Protein AF-A0A2X3FE73-F1 (afdb_monomer)

Structure (mmCIF, N/CA/C/O backbone):
data_AF-A0A2X3FE73-F1
#
_entry.id   AF-A0A2X3FE73-F1
#
loop_
_atom_site.group_PDB
_atom_site.id
_atom_site.type_symbol
_atom_site.label_atom_id
_atom_site.label_alt_id
_atom_site.label_comp_id
_atom_site.label_asym_id
_atom_site.label_entity_id
_atom_site.label_seq_id
_atom_site.pdbx_PDB_ins_code
_atom_site.Cartn_x
_atom_site.Cartn_y
_atom_site.Cartn_z
_atom_site.occupancy
_atom_site.B_iso_or_equiv
_atom_site.auth_seq_id
_atom_site.auth_comp_id
_atom_site.auth_asym_id
_atom_site.auth_atom_id
_atom_site.pdbx_PDB_model_num
ATOM 1 N N . MET A 1 1 ? 2.906 2.654 16.083 1.00 73.44 1 MET A N 1
ATOM 2 C CA . MET A 1 1 ? 4.147 3.316 15.592 1.00 73.44 1 MET A CA 1
ATOM 3 C C . MET A 1 1 ? 5.202 3.364 16.700 1.00 73.44 1 MET A C 1
ATOM 5 O O . MET A 1 1 ? 4.830 3.336 17.864 1.00 73.44 1 MET A O 1
ATOM 9 N N . ARG A 1 2 ? 6.508 3.467 16.386 1.00 82.56 2 ARG A N 1
ATOM 10 C CA . ARG A 1 2 ? 7.584 3.506 17.411 1.00 82.56 2 ARG A CA 1
ATOM 11 C C . ARG A 1 2 ? 7.428 4.671 18.403 1.00 82.56 2 ARG A C 1
ATOM 13 O O . ARG A 1 2 ? 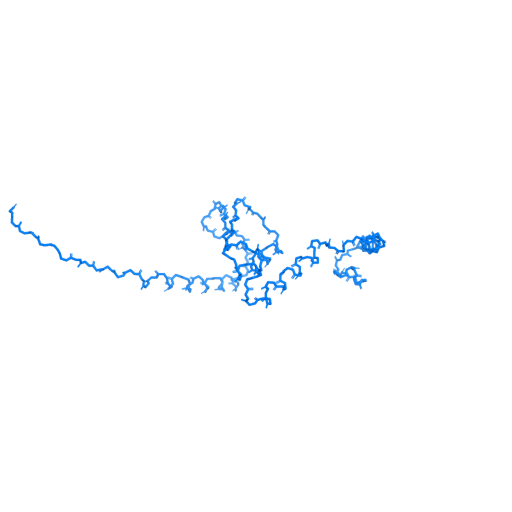7.596 4.480 19.599 1.00 82.56 2 ARG A O 1
ATOM 20 N N . TRP A 1 3 ? 7.035 5.853 17.923 1.00 84.44 3 TRP A N 1
ATOM 21 C CA . TRP A 1 3 ? 6.811 7.024 18.781 1.00 84.44 3 TRP A CA 1
ATOM 22 C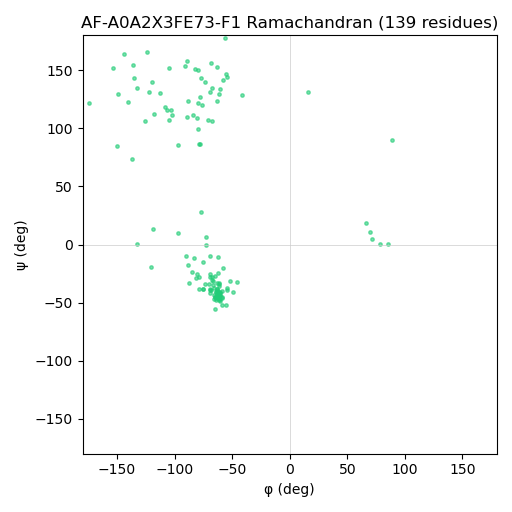 C . TRP A 1 3 ? 5.580 6.915 19.686 1.00 84.44 3 TRP A C 1
ATOM 24 O O . TRP A 1 3 ? 5.645 7.389 20.814 1.00 84.44 3 TRP A O 1
ATOM 34 N N . GLU A 1 4 ? 4.498 6.264 19.247 1.00 82.19 4 GLU A N 1
ATOM 35 C CA . GLU A 1 4 ? 3.356 5.937 20.126 1.00 82.19 4 GLU A CA 1
ATOM 36 C C . GLU A 1 4 ? 3.787 5.018 21.268 1.00 82.19 4 GLU A C 1
ATOM 38 O O . GLU A 1 4 ? 3.452 5.272 22.417 1.00 82.19 4 GLU A O 1
ATOM 43 N N . ALA A 1 5 ? 4.622 4.017 20.972 1.00 81.56 5 ALA A N 1
ATOM 44 C CA . ALA A 1 5 ? 5.189 3.107 21.968 1.00 81.56 5 ALA A CA 1
ATOM 45 C C . ALA A 1 5 ? 6.272 3.756 22.860 1.00 81.56 5 ALA A C 1
ATOM 47 O O . ALA A 1 5 ? 6.959 3.060 23.602 1.00 81.56 5 ALA A O 1
ATOM 48 N N . GLY A 1 6 ? 6.493 5.072 22.750 1.00 79.25 6 GLY A N 1
ATOM 49 C CA . GLY A 1 6 ? 7.517 5.796 23.509 1.00 79.25 6 GLY A CA 1
ATOM 50 C C . GLY A 1 6 ? 8.958 5.511 23.082 1.00 79.25 6 GLY A C 1
ATOM 51 O O . GLY A 1 6 ? 9.890 6.041 23.685 1.00 79.25 6 GLY A O 1
ATOM 52 N N . GLN A 1 7 ? 9.162 4.730 22.022 1.00 81.88 7 GLN A N 1
ATOM 53 C CA . GLN A 1 7 ? 10.485 4.345 21.548 1.00 81.88 7 GLN A CA 1
ATOM 54 C C . GLN A 1 7 ? 11.144 5.496 20.784 1.00 81.88 7 GLN A C 1
ATOM 56 O O . GLN A 1 7 ? 10.500 6.240 20.035 1.00 81.88 7 GLN A O 1
ATOM 61 N N . ARG A 1 8 ? 12.462 5.631 20.947 1.00 78.94 8 ARG A N 1
ATOM 62 C CA . ARG A 1 8 ? 13.277 6.523 20.117 1.00 78.94 8 ARG A CA 1
ATOM 63 C C . ARG A 1 8 ? 13.630 5.819 18.811 1.00 78.94 8 ARG A C 1
ATOM 65 O O . ARG A 1 8 ? 13.708 4.597 18.743 1.00 78.94 8 ARG A O 1
ATOM 72 N N . VAL A 1 9 ? 13.814 6.612 17.766 1.00 82.38 9 VAL A N 1
ATOM 73 C CA . VAL A 1 9 ? 14.307 6.128 16.478 1.00 82.38 9 VAL A CA 1
ATOM 74 C C . VAL A 1 9 ? 15.725 6.660 16.337 1.00 82.38 9 VAL A C 1
ATOM 76 O O . VAL A 1 9 ? 15.929 7.873 16.384 1.00 82.38 9 VAL A O 1
ATOM 79 N N . GLU A 1 10 ? 16.690 5.749 16.246 1.00 80.75 10 GLU A N 1
ATOM 80 C CA . GLU A 1 10 ? 18.107 6.081 16.098 1.00 80.75 10 GLU A CA 1
ATOM 81 C C . GLU A 1 10 ? 18.374 6.834 14.786 1.00 80.75 10 GLU A C 1
ATOM 83 O O . GLU A 1 10 ? 17.630 6.700 13.814 1.00 80.75 10 GLU A O 1
ATOM 88 N N . GLY A 1 11 ? 19.423 7.658 14.770 1.00 81.25 11 GLY A N 1
ATOM 89 C CA . GLY A 1 11 ? 19.825 8.431 13.588 1.00 81.25 11 GLY A CA 1
ATOM 90 C C . GLY A 1 11 ? 18.998 9.693 13.311 1.00 81.25 11 GLY A C 1
ATOM 91 O O . GLY A 1 11 ? 19.279 10.408 12.354 1.00 81.25 11 GLY A O 1
ATOM 92 N N . LEU A 1 12 ? 18.004 10.015 14.143 1.00 77.69 12 LEU A N 1
ATOM 93 C CA . LEU A 1 12 ? 17.268 11.278 14.068 1.00 77.69 12 LEU A CA 1
ATOM 94 C C . LEU A 1 12 ? 17.772 12.233 15.156 1.00 77.69 12 LEU A C 1
ATOM 96 O O . LEU A 1 12 ? 17.517 11.997 16.336 1.00 77.69 12 LEU A O 1
ATOM 100 N N . GLY A 1 13 ? 18.448 13.317 14.755 1.00 76.81 13 GLY A N 1
ATOM 101 C CA . GLY A 1 13 ? 19.004 14.330 15.668 1.00 76.81 13 GLY A CA 1
ATOM 102 C C . GLY A 1 13 ? 17.979 14.976 16.616 1.00 76.81 13 GLY A C 1
ATOM 103 O O . GLY A 1 13 ? 16.780 14.703 16.540 1.00 76.81 13 GLY A O 1
ATOM 104 N N . ASP A 1 14 ? 18.439 15.867 17.495 1.00 70.38 14 ASP A N 1
ATOM 105 C CA . ASP A 1 14 ? 17.738 16.320 18.715 1.00 70.38 14 ASP A CA 1
ATOM 106 C C . ASP A 1 14 ? 16.294 16.821 18.531 1.00 70.38 14 ASP A C 1
ATOM 108 O O . ASP A 1 14 ? 15.433 16.597 19.391 1.00 70.38 14 ASP A O 1
ATOM 112 N N . ALA A 1 15 ? 15.973 17.407 17.373 1.00 68.81 15 ALA A N 1
ATOM 113 C CA . ALA A 1 15 ? 14.615 17.826 17.006 1.00 68.81 15 ALA A CA 1
ATOM 114 C C . ALA A 1 15 ? 13.579 16.676 17.024 1.00 68.81 15 ALA A C 1
ATOM 116 O O . ALA A 1 15 ? 12.369 16.906 17.113 1.00 68.81 15 ALA A O 1
ATOM 117 N N . SER A 1 16 ? 14.029 15.420 16.957 1.00 69.06 16 SER A N 1
ATOM 118 C CA . SER A 1 16 ? 13.188 14.222 17.033 1.00 69.06 16 SER A CA 1
ATOM 119 C C . SER A 1 16 ? 12.525 14.037 18.400 1.00 69.06 16 SER A C 1
ATOM 121 O O . SER A 1 16 ? 11.385 13.572 18.471 1.00 69.06 16 SER A O 1
ATOM 123 N N . SER A 1 17 ? 13.1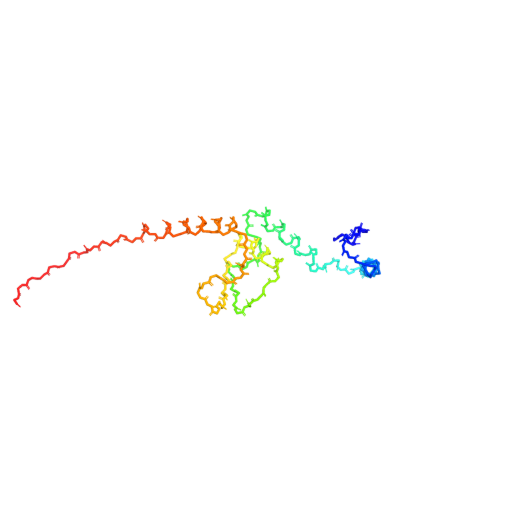82 14.477 19.478 1.00 75.12 17 SER A N 1
ATOM 124 C CA . SER A 1 17 ? 1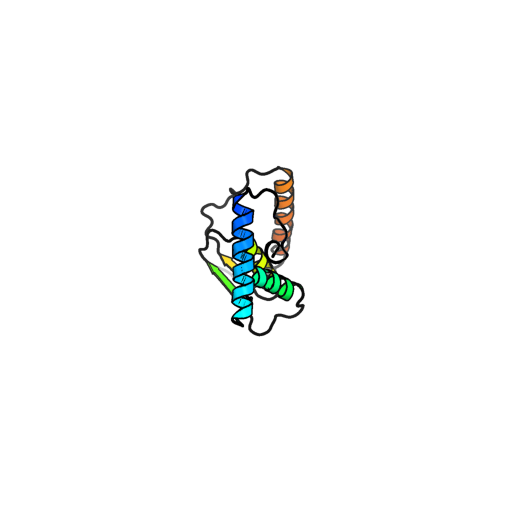2.656 14.367 20.841 1.00 75.12 17 SER A CA 1
ATOM 125 C C . SER A 1 17 ? 11.438 15.260 21.063 1.00 75.12 17 SER A C 1
ATOM 127 O O . SER A 1 17 ? 10.476 14.829 21.699 1.00 75.12 17 SER A O 1
ATOM 129 N N . GLY A 1 18 ? 11.454 16.475 20.504 1.00 81.81 18 GLY A N 1
ATOM 130 C CA . GLY A 1 18 ? 10.307 17.382 20.520 1.00 81.81 18 GLY A CA 1
ATOM 131 C C . GLY A 1 18 ? 9.139 16.809 19.722 1.00 81.81 18 GLY A C 1
ATOM 132 O O . GLY A 1 18 ? 8.064 16.603 20.278 1.00 81.81 18 GLY A O 1
ATOM 133 N N . ARG A 1 19 ? 9.365 16.472 18.444 1.00 84.81 19 ARG A N 1
ATOM 134 C CA . ARG A 1 19 ? 8.323 15.921 17.553 1.00 84.81 19 ARG A CA 1
ATOM 135 C C . ARG A 1 19 ? 7.640 14.678 18.120 1.00 84.81 19 ARG A C 1
ATOM 137 O O . ARG A 1 19 ? 6.424 14.559 18.020 1.00 84.81 19 ARG A O 1
ATOM 144 N N . ARG A 1 20 ? 8.398 13.785 18.765 1.00 87.12 20 ARG A N 1
ATOM 145 C CA . ARG A 1 20 ? 7.841 12.605 19.437 1.00 87.12 20 ARG A CA 1
ATOM 146 C C . ARG A 1 20 ? 6.862 12.986 20.548 1.00 87.12 20 ARG A C 1
ATOM 148 O O . ARG A 1 20 ? 5.772 12.429 20.587 1.00 87.12 20 ARG A O 1
ATOM 155 N N . ARG A 1 21 ? 7.234 13.921 21.432 1.00 86.69 21 ARG A N 1
ATOM 156 C CA . ARG A 1 21 ? 6.354 14.363 22.528 1.00 86.69 21 ARG A CA 1
ATOM 157 C C . ARG A 1 21 ? 5.064 14.981 21.994 1.00 86.69 21 ARG A C 1
ATOM 159 O O . ARG A 1 21 ? 3.995 14.630 22.473 1.00 86.69 21 ARG A O 1
ATOM 166 N N . TRP A 1 22 ? 5.166 15.827 20.968 1.00 90.06 22 TRP A N 1
ATOM 167 C CA . TRP A 1 22 ? 3.997 16.417 20.311 1.00 90.06 22 TRP A CA 1
ATOM 168 C C . TRP A 1 22 ? 3.082 15.360 19.693 1.00 90.06 22 TRP A C 1
ATOM 170 O O . TRP A 1 22 ? 1.872 15.425 19.877 1.00 90.06 22 TRP A O 1
ATOM 180 N N . TRP A 1 23 ? 3.647 14.356 19.017 1.00 90.50 23 TRP A N 1
ATOM 181 C CA . TRP A 1 23 ? 2.862 13.250 18.464 1.00 90.50 23 TRP A CA 1
ATOM 182 C C . TRP A 1 23 ? 2.121 12.469 19.553 1.00 90.50 23 TRP A C 1
ATOM 184 O O . TRP A 1 23 ? 0.930 12.218 19.420 1.00 90.50 23 TRP A O 1
ATOM 194 N N . GLN A 1 24 ? 2.804 12.117 20.645 1.00 90.31 24 GLN A N 1
ATOM 195 C CA . GLN A 1 24 ? 2.183 11.394 21.759 1.00 90.31 24 GLN A CA 1
ATOM 196 C C . GLN A 1 24 ? 1.059 12.209 22.407 1.00 90.31 24 GLN A C 1
ATOM 198 O O . GLN A 1 24 ? -0.021 11.673 22.622 1.00 90.31 24 GLN A O 1
ATOM 203 N N . ALA A 1 25 ? 1.287 13.503 22.652 1.00 92.31 25 ALA A N 1
ATOM 204 C CA . ALA A 1 25 ? 0.268 14.397 23.194 1.00 92.31 25 ALA A CA 1
ATOM 205 C C . ALA A 1 25 ? -0.950 14.507 22.265 1.00 92.31 25 ALA A C 1
ATOM 207 O O . ALA A 1 25 ? -2.080 14.441 22.735 1.00 92.31 25 ALA A O 1
ATOM 208 N N . LEU A 1 26 ? -0.729 14.608 20.950 1.00 92.62 26 LEU A N 1
ATOM 209 C CA . LEU A 1 26 ? -1.807 14.645 19.964 1.00 92.62 26 LEU A CA 1
ATOM 210 C C . LEU A 1 26 ? -2.630 13.352 19.978 1.00 92.62 26 LEU A C 1
ATOM 212 O O . LEU A 1 26 ? -3.854 13.417 20.000 1.00 92.62 26 LEU A O 1
ATOM 216 N N . VAL A 1 27 ? -1.974 12.188 19.994 1.00 91.88 27 VAL A N 1
ATOM 217 C CA . VAL A 1 27 ? -2.665 10.890 20.042 1.00 91.88 27 VAL A CA 1
ATOM 218 C C . VAL A 1 27 ? -3.499 10.771 21.320 1.00 91.88 27 VAL A C 1
ATOM 220 O O . VAL A 1 27 ? -4.683 10.445 21.230 1.00 91.88 27 VAL A O 1
ATOM 223 N N . SER A 1 28 ? -2.933 11.101 22.487 1.00 92.06 28 SER A N 1
ATOM 224 C CA . SER A 1 28 ? -3.675 11.104 23.756 1.00 92.06 28 SER A CA 1
ATOM 225 C C . SER A 1 28 ? -4.872 12.053 23.714 1.00 92.06 28 SER A C 1
ATOM 227 O O . SER A 1 28 ? -5.981 11.650 24.045 1.00 92.06 28 SER A O 1
ATOM 229 N N . TYR A 1 29 ? -4.680 13.272 23.210 1.00 94.94 29 TYR A N 1
ATOM 230 C CA . TYR A 1 29 ? -5.749 14.260 23.102 1.00 94.94 29 TYR A CA 1
ATOM 231 C C . TYR A 1 29 ? -6.883 13.798 22.174 1.00 94.94 29 TYR A C 1
ATOM 233 O O . TYR A 1 29 ? -8.058 13.903 22.516 1.00 94.94 29 TYR A O 1
ATOM 241 N N . THR A 1 30 ? -6.561 13.209 21.017 1.00 94.25 30 THR A N 1
ATOM 242 C CA . THR A 1 30 ? -7.593 12.645 20.127 1.00 94.25 30 THR A CA 1
ATOM 243 C C . THR A 1 30 ? -8.360 11.492 20.776 1.00 94.25 30 THR A C 1
ATOM 245 O O . THR A 1 30 ? -9.558 11.346 20.537 1.00 94.25 30 THR A O 1
ATOM 248 N N . ALA A 1 31 ? -7.699 10.703 21.631 1.00 93.12 31 ALA A N 1
ATOM 249 C CA . ALA A 1 31 ? -8.344 9.634 22.384 1.00 93.12 31 ALA A CA 1
ATOM 250 C C . ALA A 1 31 ? -9.294 10.180 23.462 1.00 93.12 31 ALA A C 1
ATOM 252 O O . ALA A 1 31 ? -10.401 9.668 23.601 1.00 93.12 31 ALA A O 1
ATOM 253 N N . GLU A 1 32 ? -8.897 11.237 24.177 1.00 96.12 32 GLU A N 1
ATOM 254 C CA . GLU A 1 32 ? -9.741 11.932 25.164 1.00 96.12 32 GLU A CA 1
ATOM 255 C C . GLU A 1 32 ? -11.000 12.528 24.527 1.00 96.12 32 GLU A C 1
ATOM 257 O O . GLU A 1 32 ? -12.080 12.473 25.109 1.00 96.12 32 GLU A O 1
ATOM 262 N N . LEU A 1 33 ? -10.889 13.024 23.293 1.00 96.50 33 LEU A N 1
ATOM 263 C CA . LEU A 1 33 ? -12.027 13.504 22.505 1.00 96.50 33 LEU A CA 1
ATOM 264 C C . LEU A 1 33 ? -12.937 12.379 21.975 1.00 96.50 33 LEU A C 1
ATOM 266 O O . LEU A 1 33 ? -13.897 12.663 21.258 1.00 96.50 33 LEU A O 1
ATOM 270 N N . GLY A 1 34 ? -12.632 11.109 22.260 1.00 94.31 34 GLY A N 1
ATOM 271 C CA . GLY A 1 34 ? -13.379 9.959 21.746 1.00 94.31 34 GLY A CA 1
ATOM 272 C C . GLY A 1 34 ? -13.268 9.785 20.229 1.00 94.31 34 GLY A C 1
ATOM 273 O O . GLY A 1 34 ? -14.105 9.116 19.620 1.00 94.31 34 GLY A O 1
ATOM 274 N N . GLN A 1 35 ? -12.262 10.394 19.593 1.00 93.62 35 GLN A N 1
ATOM 275 C CA . GLN A 1 35 ? -12.079 10.294 18.151 1.00 93.62 35 GLN A CA 1
ATOM 276 C C . GLN A 1 35 ? -11.413 8.966 17.772 1.00 93.62 35 GLN A C 1
ATOM 278 O O . GLN A 1 35 ? -10.605 8.418 18.531 1.00 93.62 35 GLN A O 1
ATOM 283 N N . PRO A 1 36 ? -11.697 8.437 16.569 1.00 90.12 36 PRO A N 1
ATOM 284 C CA . PRO A 1 36 ? -11.018 7.247 16.093 1.00 90.12 36 PRO A CA 1
ATOM 285 C C . PRO A 1 36 ? -9.510 7.484 15.972 1.00 90.12 36 PRO A C 1
ATOM 287 O O . PRO A 1 36 ? -9.068 8.401 15.285 1.00 90.12 36 PRO A O 1
ATOM 290 N N . GLN A 1 37 ? -8.706 6.593 16.549 1.00 88.19 37 GLN A N 1
ATOM 291 C CA . GLN A 1 37 ? -7.239 6.662 16.493 1.00 88.19 37 GLN A CA 1
ATOM 292 C C . GLN A 1 37 ? -6.676 6.197 15.133 1.00 88.19 37 GLN A C 1
ATOM 294 O O . GLN A 1 37 ? -5.571 5.663 15.040 1.00 88.19 37 GLN A O 1
ATOM 299 N N . TRP A 1 38 ? -7.444 6.349 14.052 1.00 90.00 38 TRP A N 1
ATOM 300 C CA . TRP A 1 38 ? -7.037 5.944 12.713 1.00 90.00 38 TRP A CA 1
ATOM 301 C C . TRP A 1 38 ? -6.118 6.994 12.105 1.00 90.00 38 TRP A C 1
ATOM 303 O O . TRP A 1 38 ? -6.498 8.143 11.902 1.00 90.00 38 TRP A O 1
ATOM 313 N N . HIS A 1 39 ? -4.914 6.578 11.735 1.00 90.06 39 HIS A N 1
ATOM 314 C CA . HIS A 1 39 ? -4.003 7.409 10.963 1.00 90.06 39 HIS A CA 1
ATOM 315 C C . HIS A 1 39 ? -3.364 6.574 9.860 1.00 90.06 39 HIS A C 1
ATOM 317 O O . HIS A 1 39 ? -3.222 5.359 9.966 1.00 90.06 39 HIS A O 1
ATOM 323 N N . ARG A 1 40 ? -2.942 7.226 8.772 1.00 89.19 40 ARG A N 1
ATOM 324 C CA . ARG A 1 40 ? -2.482 6.525 7.558 1.00 89.19 40 ARG A CA 1
ATOM 325 C C . ARG A 1 40 ? -1.460 5.424 7.844 1.00 89.19 40 ARG A C 1
ATOM 327 O O . ARG A 1 40 ? -1.551 4.343 7.280 1.00 89.19 40 ARG A O 1
ATOM 334 N N . ALA A 1 41 ? -0.524 5.669 8.756 1.00 87.38 41 ALA A N 1
ATOM 335 C CA . ALA A 1 41 ? 0.490 4.682 9.098 1.00 87.38 41 ALA A CA 1
ATOM 336 C C . ALA A 1 41 ? -0.044 3.407 9.770 1.00 87.38 41 ALA A C 1
ATOM 338 O O . ALA A 1 41 ? 0.407 2.322 9.409 1.00 87.38 41 ALA A O 1
ATOM 339 N N . ASN A 1 42 ? -0.975 3.502 10.730 1.00 89.75 42 ASN A N 1
ATOM 340 C CA . ASN A 1 42 ? -1.534 2.298 11.353 1.00 89.75 42 ASN A CA 1
ATOM 341 C C . ASN A 1 42 ? -2.505 1.581 10.404 1.00 89.75 42 ASN A C 1
ATOM 343 O O . ASN A 1 42 ? -2.515 0.351 10.346 1.00 89.75 42 ASN A O 1
ATOM 347 N N . LEU A 1 43 ? -3.233 2.350 9.591 1.00 92.56 43 LEU A N 1
ATOM 348 C CA . LEU A 1 43 ? -4.162 1.832 8.601 1.00 92.56 43 LEU A CA 1
ATOM 349 C C . LEU A 1 43 ? -3.448 1.044 7.509 1.00 92.56 43 LEU A C 1
ATOM 351 O O . LEU A 1 43 ? -3.894 -0.054 7.209 1.00 92.56 43 LEU A O 1
ATOM 355 N N . TYR A 1 44 ? -2.335 1.539 6.952 1.00 91.88 44 TYR A N 1
ATOM 356 C CA . TYR A 1 44 ? -1.600 0.799 5.919 1.00 91.88 44 TYR A CA 1
ATOM 357 C C . TYR A 1 44 ? -1.091 -0.545 6.432 1.00 91.88 44 TYR A C 1
ATOM 359 O O . TYR A 1 44 ? -1.270 -1.558 5.761 1.00 91.88 44 TYR A O 1
ATOM 367 N N . GLN A 1 45 ? -0.516 -0.576 7.637 1.00 90.00 45 GLN A N 1
ATOM 368 C CA . GLN A 1 45 ? -0.024 -1.824 8.217 1.00 90.00 45 GLN A CA 1
ATOM 369 C C . GLN A 1 45 ? -1.163 -2.821 8.453 1.00 90.00 45 GLN A C 1
ATOM 371 O O . GLN A 1 45 ? -1.020 -4.010 8.160 1.00 90.00 45 GLN A O 1
ATOM 376 N N . ARG A 1 46 ? -2.304 -2.339 8.962 1.00 92.75 46 ARG A N 1
ATOM 377 C CA . ARG A 1 46 ? -3.491 -3.171 9.170 1.00 92.75 46 ARG A CA 1
ATOM 378 C C . ARG A 1 46 ? -4.062 -3.667 7.842 1.00 92.75 46 ARG A C 1
ATOM 380 O O . ARG A 1 46 ? -4.314 -4.855 7.718 1.00 92.75 46 ARG A O 1
ATOM 387 N N . PHE A 1 47 ? -4.204 -2.784 6.856 1.00 94.25 47 PHE A N 1
ATOM 388 C CA . PHE A 1 47 ? -4.688 -3.091 5.510 1.00 94.25 47 PHE A CA 1
ATOM 389 C C . PHE A 1 47 ? -3.854 -4.190 4.847 1.00 94.25 47 PHE A C 1
ATOM 391 O O . PHE A 1 47 ? -4.403 -5.210 4.440 1.00 94.25 47 PHE A O 1
ATOM 398 N N . ILE A 1 48 ? -2.528 -4.015 4.820 1.00 94.31 48 ILE A N 1
ATOM 399 C CA . ILE A 1 48 ? -1.590 -5.002 4.273 1.00 94.31 48 ILE A CA 1
ATOM 400 C C . ILE A 1 48 ? -1.738 -6.331 5.016 1.00 94.31 48 ILE A C 1
ATOM 402 O O . ILE A 1 48 ? -1.977 -7.355 4.383 1.00 94.31 48 ILE A O 1
ATOM 406 N N . SER A 1 49 ? -1.684 -6.325 6.354 1.00 94.62 49 SER A N 1
ATOM 407 C CA . SER A 1 49 ? -1.750 -7.571 7.124 1.00 94.62 49 SER A CA 1
ATOM 408 C C . SER A 1 49 ? -3.078 -8.309 6.954 1.00 94.62 49 SER A C 1
ATOM 410 O O . SER A 1 49 ? -3.087 -9.537 6.898 1.00 94.62 49 SER A O 1
ATOM 412 N N . THR A 1 50 ? -4.197 -7.585 6.881 1.00 94.81 50 THR A N 1
ATOM 413 C CA . THR A 1 50 ? -5.519 -8.179 6.667 1.00 94.81 50 THR A CA 1
ATOM 414 C C . THR A 1 50 ? -5.607 -8.837 5.292 1.00 94.81 50 THR A C 1
ATOM 416 O O . THR A 1 50 ? -6.053 -9.976 5.208 1.00 94.81 50 THR A O 1
ATOM 419 N N . LEU A 1 51 ? -5.139 -8.171 4.233 1.00 95.50 51 LEU A N 1
ATOM 420 C CA . LEU A 1 51 ? -5.160 -8.732 2.880 1.00 95.50 51 LEU A CA 1
ATOM 421 C C . LEU A 1 51 ? -4.188 -9.901 2.707 1.00 95.50 51 LEU A C 1
ATOM 423 O O . LEU A 1 51 ? -4.527 -10.886 2.059 1.00 95.50 51 LEU A O 1
ATOM 427 N N . GLU A 1 52 ? -3.001 -9.838 3.307 1.00 94.94 52 GLU A N 1
ATOM 428 C CA . GLU A 1 52 ? -2.030 -10.933 3.225 1.00 94.94 52 GLU A CA 1
ATOM 429 C C . GLU A 1 52 ? -2.552 -12.218 3.882 1.00 94.94 52 GLU A C 1
ATOM 431 O O . GLU A 1 52 ? -2.356 -13.307 3.335 1.00 94.94 52 GLU A O 1
ATOM 436 N N . LYS A 1 53 ? -3.240 -12.084 5.025 1.00 95.25 53 LYS A N 1
ATOM 437 C CA . LYS A 1 53 ? -3.798 -13.203 5.801 1.00 95.25 53 LYS A CA 1
ATOM 438 C C . LYS A 1 53 ? -5.120 -13.738 5.262 1.00 95.25 53 LYS A C 1
ATOM 440 O O . LYS A 1 53 ? -5.442 -14.883 5.540 1.00 95.25 53 LYS A O 1
ATOM 445 N N . ALA A 1 54 ? -5.896 -12.922 4.555 1.00 94.38 54 ALA A N 1
ATOM 446 C CA . ALA A 1 54 ? -7.147 -13.373 3.963 1.00 94.38 54 ALA A CA 1
ATOM 447 C C . ALA A 1 54 ? -6.859 -14.352 2.816 1.00 94.38 54 ALA A C 1
ATOM 449 O O . ALA A 1 54 ? -6.020 -14.066 1.956 1.00 94.38 54 ALA A O 1
ATOM 450 N N . ASP A 1 55 ? -7.540 -15.494 2.808 1.00 93.12 55 ASP A N 1
ATOM 451 C CA . ASP A 1 55 ? -7.471 -16.468 1.710 1.00 9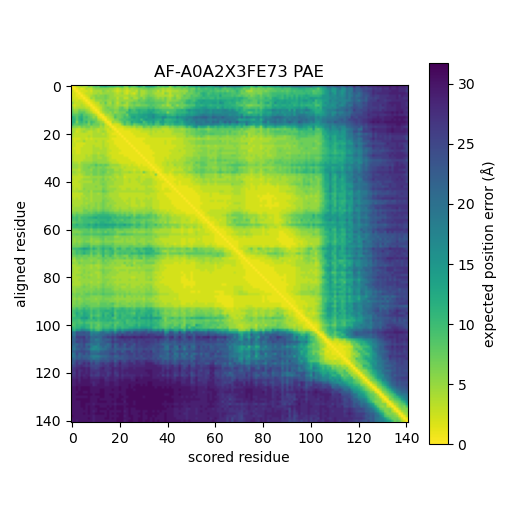3.12 55 ASP A CA 1
ATOM 452 C C . ASP A 1 55 ? -8.491 -16.157 0.614 1.00 93.12 55 ASP A C 1
ATOM 454 O O . ASP A 1 55 ? -8.200 -16.326 -0.568 1.00 93.12 55 ASP A O 1
ATOM 458 N N . GLU A 1 56 ? -9.643 -15.618 1.005 1.00 93.12 56 GLU A N 1
ATOM 459 C CA . GLU A 1 56 ? -10.691 -15.143 0.107 1.00 93.12 56 GLU A CA 1
ATOM 460 C C . GLU A 1 56 ? -10.706 -13.609 0.031 1.00 93.12 56 GLU A C 1
ATOM 462 O O . GLU A 1 56 ? -10.324 -12.942 1.003 1.00 93.12 56 GLU A O 1
ATOM 467 N N . PRO A 1 57 ? -11.162 -13.028 -1.095 1.00 91.62 57 PRO A N 1
ATOM 468 C CA . PRO A 1 57 ? -11.249 -11.584 -1.256 1.00 91.62 57 PRO A CA 1
ATOM 469 C C . PRO A 1 57 ? -12.241 -10.985 -0.247 1.00 91.62 57 PRO A C 1
ATOM 471 O O . PRO A 1 57 ? -13.417 -11.358 -0.245 1.00 91.62 57 PRO A O 1
ATOM 474 N N . PRO A 1 58 ? -11.809 -10.024 0.594 1.00 91.44 58 PRO A N 1
ATOM 475 C CA . PRO A 1 58 ? -12.719 -9.312 1.480 1.00 91.44 58 PRO A CA 1
ATOM 476 C C . PRO A 1 58 ? -13.895 -8.678 0.728 1.00 91.44 58 PRO A C 1
ATOM 478 O O . PRO A 1 58 ? -13.742 -8.153 -0.379 1.00 91.44 58 PRO A O 1
ATOM 481 N N . ALA A 1 59 ? -15.068 -8.681 1.362 1.00 91.56 59 ALA A N 1
ATOM 482 C CA . ALA A 1 59 ? -16.273 -8.098 0.786 1.00 91.56 59 ALA A CA 1
ATOM 483 C C . ALA A 1 59 ? -16.083 -6.607 0.448 1.00 91.56 59 ALA A C 1
ATOM 485 O O . ALA A 1 59 ? -15.464 -5.851 1.198 1.00 91.56 59 ALA A O 1
ATOM 486 N N . GLY A 1 60 ? -16.652 -6.182 -0.682 1.00 92.06 60 GLY A N 1
ATOM 487 C CA . GLY A 1 60 ? -16.620 -4.787 -1.131 1.00 92.06 60 GLY A CA 1
ATOM 488 C C . GLY A 1 60 ? -15.374 -4.385 -1.926 1.00 92.06 60 GLY A C 1
ATOM 489 O O . GLY A 1 60 ? -15.286 -3.233 -2.349 1.00 92.06 60 GLY A O 1
ATOM 490 N N . LEU A 1 61 ? -14.429 -5.300 -2.170 1.00 94.62 61 LEU A N 1
ATOM 491 C CA . LEU A 1 61 ? -13.331 -5.034 -3.097 1.00 94.62 61 LEU A CA 1
ATOM 492 C C . LEU A 1 61 ? -13.814 -5.057 -4.558 1.00 94.62 61 LEU A C 1
ATOM 494 O O . LEU A 1 61 ? -14.624 -5.911 -4.929 1.00 94.62 61 LEU A O 1
ATOM 498 N N . PRO A 1 62 ? -13.318 -4.143 -5.411 1.00 95.44 62 PRO A N 1
ATOM 499 C CA . PRO A 1 62 ? -13.594 -4.196 -6.840 1.00 95.44 62 PRO A CA 1
ATOM 500 C C . PRO A 1 62 ? -12.898 -5.405 -7.474 1.00 95.44 62 PRO A C 1
ATOM 502 O O . PRO A 1 62 ? -11.866 -5.858 -6.989 1.00 95.44 62 PRO A O 1
ATOM 505 N N . SER A 1 63 ? -13.402 -5.879 -8.615 1.00 93.94 63 SER A N 1
ATOM 506 C CA . SER A 1 63 ? -12.751 -6.963 -9.365 1.00 93.94 63 SER A CA 1
ATOM 507 C C . SER A 1 63 ? -11.427 -6.540 -10.011 1.00 93.94 63 SER A C 1
ATOM 509 O O . SER A 1 63 ? -10.560 -7.379 -10.243 1.00 93.94 63 SER A O 1
ATOM 511 N N . ARG A 1 64 ? -11.251 -5.242 -10.302 1.00 96.69 64 ARG A N 1
ATOM 512 C CA . ARG A 1 64 ? -10.037 -4.692 -10.922 1.00 96.69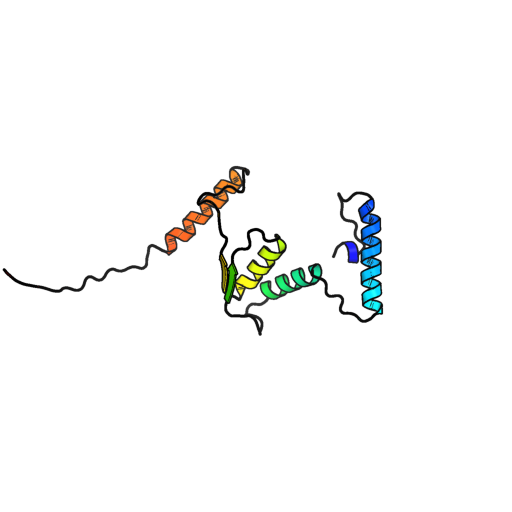 64 ARG A CA 1
ATOM 513 C C . ARG A 1 64 ? -9.788 -3.230 -10.576 1.00 96.69 64 ARG A C 1
ATOM 515 O O . ARG A 1 64 ? -10.730 -2.465 -10.376 1.00 96.69 64 ARG A O 1
ATOM 522 N N . VAL A 1 65 ? -8.517 -2.837 -10.590 1.00 96.56 65 VAL A N 1
ATOM 523 C CA . VAL A 1 65 ? -8.051 -1.460 -10.382 1.00 96.56 65 VAL A CA 1
ATOM 524 C C . VAL A 1 65 ? -7.030 -1.090 -11.454 1.00 96.56 65 VAL A C 1
ATOM 526 O O . VAL A 1 65 ? -6.096 -1.844 -11.718 1.00 96.56 65 VAL A O 1
ATOM 529 N N . PHE A 1 66 ? -7.182 0.101 -12.035 1.00 96.44 66 PHE A N 1
ATOM 530 C CA . PHE A 1 66 ? -6.223 0.689 -12.969 1.00 96.44 66 PHE A CA 1
ATOM 531 C C . PHE A 1 66 ? -5.569 1.918 -12.344 1.00 96.44 66 PHE A C 1
ATOM 533 O O . PHE A 1 66 ? -6.254 2.808 -11.842 1.00 96.44 66 PHE A O 1
ATOM 540 N N . ILE A 1 67 ? -4.241 1.978 -12.399 1.00 94.19 67 ILE A N 1
ATOM 541 C CA . ILE A 1 67 ? -3.447 3.125 -11.961 1.00 94.19 6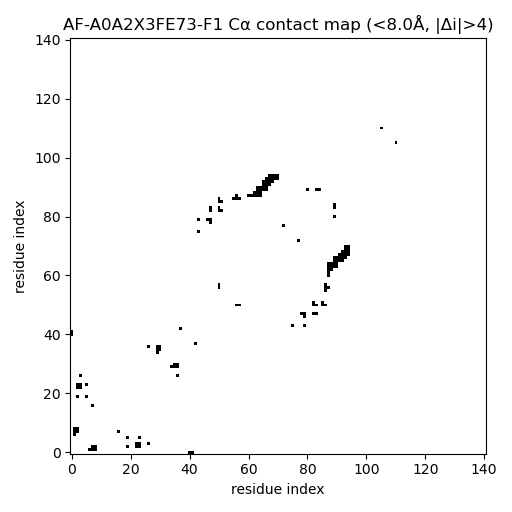7 ILE A CA 1
ATOM 542 C C . ILE A 1 67 ? -2.699 3.651 -13.176 1.00 94.19 67 ILE A C 1
ATOM 544 O O . ILE A 1 67 ? -1.809 2.977 -13.687 1.00 94.19 67 ILE A O 1
ATOM 548 N N . CYS A 1 68 ? -3.052 4.851 -13.627 1.00 94.19 68 CYS A N 1
ATOM 549 C CA . CYS A 1 68 ? -2.532 5.442 -14.857 1.00 94.19 68 CYS A CA 1
ATOM 550 C C . CYS A 1 68 ? -1.794 6.748 -14.566 1.00 94.19 68 CYS A C 1
ATOM 552 O O . CYS A 1 68 ? -2.259 7.555 -13.765 1.00 94.19 68 CYS A O 1
ATOM 554 N N . GLY A 1 69 ? -0.671 6.983 -15.248 1.00 88.81 69 GLY A N 1
ATOM 555 C CA . GLY A 1 69 ? -0.027 8.304 -15.291 1.00 88.81 69 GLY A CA 1
ATOM 556 C C . GLY A 1 69 ? 0.613 8.773 -13.979 1.00 88.81 69 GLY A C 1
ATOM 557 O O . GLY A 1 69 ? 1.018 9.928 -13.881 1.00 88.81 69 GLY A O 1
ATOM 558 N N . ILE A 1 70 ? 0.737 7.899 -12.976 1.00 89.06 70 ILE A N 1
ATOM 559 C CA . ILE A 1 70 ? 1.446 8.210 -11.732 1.00 89.06 70 ILE A CA 1
ATOM 560 C C . ILE A 1 70 ? 2.920 7.839 -11.902 1.00 89.06 70 ILE A C 1
ATOM 562 O O . ILE A 1 70 ? 3.269 6.661 -11.969 1.00 89.06 70 ILE A O 1
ATOM 566 N N . SER A 1 71 ? 3.787 8.852 -11.965 1.00 84.81 71 SER A N 1
ATOM 567 C CA . SER A 1 71 ? 5.225 8.679 -12.208 1.00 84.81 71 SER A CA 1
ATOM 568 C C . SER A 1 71 ? 6.041 8.331 -10.954 1.00 84.81 71 SER A C 1
ATOM 570 O O . SER A 1 71 ? 7.200 7.935 -11.062 1.00 84.81 71 SER A O 1
ATOM 572 N N . ALA A 1 72 ? 5.454 8.450 -9.762 1.00 87.50 72 ALA A N 1
ATOM 573 C CA . ALA A 1 72 ? 6.102 8.083 -8.509 1.00 87.50 72 ALA A CA 1
ATOM 574 C C . ALA A 1 72 ? 5.076 7.594 -7.484 1.00 87.50 72 ALA A C 1
ATOM 576 O O . ALA A 1 72 ? 4.080 8.263 -7.209 1.00 87.50 72 ALA A O 1
ATOM 577 N N . LEU A 1 73 ? 5.347 6.436 -6.885 1.00 89.38 73 LEU A N 1
ATOM 578 C CA . LEU A 1 73 ? 4.564 5.884 -5.784 1.00 89.38 73 LEU A CA 1
ATOM 579 C C . LEU A 1 73 ? 5.478 5.672 -4.573 1.00 89.38 73 LEU A C 1
ATOM 581 O O . LEU A 1 73 ? 6.540 5.062 -4.722 1.00 89.38 73 LEU A O 1
ATOM 585 N N . PRO A 1 74 ? 5.086 6.131 -3.370 1.00 90.56 74 PRO A N 1
ATOM 586 C CA . PRO A 1 74 ? 5.806 5.797 -2.150 1.00 90.56 74 PRO A CA 1
ATOM 587 C C . PRO A 1 74 ? 5.930 4.273 -1.975 1.00 90.56 74 PRO A C 1
ATOM 589 O O . PRO A 1 74 ? 4.982 3.551 -2.297 1.00 90.56 74 PRO A O 1
ATOM 592 N N . PRO A 1 75 ? 7.029 3.756 -1.393 1.00 90.00 75 PRO A N 1
ATOM 593 C CA . PRO A 1 75 ? 7.225 2.313 -1.227 1.00 90.00 75 PRO A CA 1
ATOM 594 C C . PRO A 1 75 ? 6.072 1.600 -0.505 1.00 90.00 75 PRO A C 1
ATOM 596 O O . PRO A 1 75 ? 5.683 0.502 -0.893 1.00 90.00 75 PRO A O 1
ATOM 599 N N . VAL A 1 76 ? 5.471 2.246 0.499 1.00 91.88 76 VAL A N 1
ATOM 600 C CA . VAL A 1 76 ? 4.324 1.689 1.239 1.00 91.88 76 VAL A CA 1
ATOM 601 C C . VAL A 1 76 ? 3.079 1.519 0.360 1.00 91.88 76 VAL A C 1
ATOM 603 O O . VAL A 1 76 ? 2.287 0.611 0.590 1.00 91.88 76 VAL A O 1
ATOM 606 N N . TYR A 1 77 ? 2.921 2.325 -0.695 1.00 92.44 77 TYR A N 1
ATOM 607 C CA . TYR A 1 77 ? 1.788 2.193 -1.617 1.00 92.44 77 TYR A CA 1
ATOM 608 C C . TYR A 1 77 ? 2.000 0.990 -2.529 1.00 92.44 77 TYR A C 1
ATOM 610 O O . TYR A 1 77 ? 1.062 0.242 -2.770 1.00 92.44 77 TYR A O 1
ATOM 618 N N . LEU A 1 78 ? 3.235 0.742 -2.970 1.00 91.81 78 LEU A N 1
ATOM 619 C CA . LEU A 1 78 ? 3.561 -0.462 -3.735 1.00 91.81 78 LEU A CA 1
ATOM 620 C C . LEU A 1 78 ? 3.327 -1.736 -2.914 1.00 91.81 78 LEU A C 1
ATOM 622 O O . LEU A 1 78 ? 2.783 -2.698 -3.444 1.00 91.81 78 LEU A O 1
ATOM 626 N N . GLN A 1 79 ? 3.669 -1.727 -1.622 1.00 93.62 79 GLN A N 1
ATOM 627 C CA . GLN A 1 79 ? 3.373 -2.841 -0.710 1.00 93.62 79 GLN A CA 1
ATOM 628 C C . GLN A 1 79 ? 1.863 -3.054 -0.541 1.00 93.62 79 GLN A C 1
ATOM 630 O O . GLN A 1 79 ? 1.379 -4.179 -0.637 1.00 93.62 79 GLN A O 1
ATOM 635 N N . ALA A 1 80 ? 1.101 -1.975 -0.352 1.00 94.38 80 ALA A N 1
ATOM 636 C CA . ALA A 1 80 ? -0.355 -2.041 -0.264 1.00 94.38 80 ALA A CA 1
ATOM 637 C C . ALA A 1 80 ? -0.991 -2.581 -1.558 1.00 94.38 80 ALA A C 1
ATOM 639 O O . ALA A 1 80 ? -1.865 -3.441 -1.498 1.00 94.38 80 ALA A O 1
ATOM 640 N N . LEU A 1 81 ? -0.522 -2.131 -2.725 1.00 95.25 81 LEU A N 1
ATOM 641 C CA . LEU A 1 81 ? -0.984 -2.621 -4.026 1.00 95.25 81 LEU A CA 1
ATOM 642 C C . LEU A 1 81 ? -0.599 -4.081 -4.265 1.00 95.25 81 LEU A C 1
ATOM 644 O O . LEU A 1 81 ? -1.376 -4.823 -4.854 1.00 95.25 81 LEU A O 1
ATOM 648 N N . GLN A 1 82 ? 0.568 -4.508 -3.786 1.00 94.31 82 GLN A N 1
ATOM 649 C CA . GLN A 1 82 ? 0.984 -5.904 -3.841 1.00 94.31 82 GLN A CA 1
ATOM 650 C C . GLN A 1 82 ? 0.064 -6.795 -2.998 1.00 94.31 82 GLN A C 1
ATOM 652 O O . GLN A 1 82 ? -0.369 -7.838 -3.482 1.00 94.31 82 GLN A O 1
ATOM 657 N N . ALA A 1 83 ? -0.259 -6.381 -1.769 1.00 95.69 83 ALA A N 1
ATOM 658 C CA . ALA A 1 83 ? -1.190 -7.107 -0.907 1.00 95.69 83 ALA A CA 1
ATOM 659 C C . ALA A 1 83 ? -2.604 -7.148 -1.512 1.00 95.69 83 ALA A C 1
ATOM 661 O O . ALA A 1 83 ? -3.251 -8.194 -1.516 1.00 95.69 83 ALA A O 1
ATOM 662 N N . LEU A 1 84 ? -3.057 -6.033 -2.093 1.00 96.12 84 LEU A N 1
ATOM 663 C CA . LEU A 1 84 ? -4.329 -5.953 -2.814 1.00 96.12 84 LEU A CA 1
ATOM 664 C C . LEU A 1 84 ? -4.353 -6.863 -4.050 1.00 96.12 84 LEU A C 1
ATOM 666 O O . LEU A 1 84 ? -5.359 -7.517 -4.307 1.00 96.12 84 LEU A O 1
ATOM 670 N N . GLY A 1 85 ? -3.229 -6.966 -4.760 1.00 95.62 85 GLY A N 1
ATOM 671 C CA . GLY A 1 85 ? -3.054 -7.817 -5.937 1.00 95.62 85 GLY A CA 1
ATOM 672 C C . GLY A 1 85 ? -3.217 -9.321 -5.686 1.00 95.62 85 GLY A C 1
ATOM 673 O O . GLY A 1 85 ? -3.301 -10.079 -6.646 1.00 95.62 85 GLY A O 1
ATOM 674 N N . LYS A 1 86 ? -3.278 -9.770 -4.421 1.00 95.19 86 LYS A N 1
ATOM 675 C CA . LYS A 1 86 ? -3.645 -11.155 -4.068 1.00 95.19 86 LYS A CA 1
ATOM 676 C C . LYS A 1 86 ? -5.128 -11.443 -4.347 1.00 95.19 86 LYS A C 1
ATOM 678 O O . LYS A 1 86 ? -5.481 -12.585 -4.615 1.00 95.19 86 LYS A O 1
ATOM 683 N N . HIS A 1 87 ? -5.966 -10.408 -4.286 1.00 95.94 87 HIS A N 1
ATOM 684 C CA . HIS A 1 87 ? -7.430 -10.509 -4.278 1.00 95.94 87 HIS A CA 1
ATOM 685 C C . HIS A 1 87 ? -8.105 -9.782 -5.443 1.00 95.94 87 HIS A C 1
ATOM 687 O O . HIS A 1 87 ? -9.265 -10.048 -5.741 1.00 95.94 87 HIS A O 1
ATOM 693 N N . VAL A 1 88 ? -7.399 -8.843 -6.075 1.00 96.38 88 VAL A N 1
ATOM 694 C CA . VAL A 1 88 ? -7.924 -7.938 -7.103 1.00 96.38 88 VAL A CA 1
ATOM 695 C C . VAL A 1 88 ? -6.938 -7.852 -8.261 1.00 96.38 88 VAL A C 1
ATOM 697 O O . VAL A 1 88 ? -5.729 -7.783 -8.042 1.00 96.38 88 VAL A O 1
ATOM 700 N N . ASP A 1 89 ? -7.436 -7.763 -9.494 1.00 96.88 89 ASP A N 1
ATOM 701 C CA . ASP A 1 89 ? -6.580 -7.498 -10.650 1.00 96.88 89 ASP A CA 1
ATOM 702 C C . ASP A 1 89 ? -6.070 -6.047 -10.616 1.00 96.88 89 ASP A C 1
ATOM 704 O O . ASP A 1 89 ? -6.817 -5.098 -10.871 1.00 96.88 89 ASP A O 1
ATOM 708 N N . VAL A 1 90 ? -4.786 -5.856 -10.303 1.00 96.44 90 VAL A N 1
ATOM 709 C CA . VAL A 1 90 ? -4.157 -4.528 -10.240 1.00 96.44 90 VAL A CA 1
ATOM 710 C C . VAL A 1 90 ? -3.306 -4.279 -11.484 1.00 96.44 90 VAL A C 1
ATOM 712 O O . VAL A 1 90 ? -2.272 -4.914 -11.692 1.00 96.44 90 VAL A O 1
ATOM 715 N N . TYR A 1 91 ? -3.705 -3.291 -12.284 1.00 95.94 91 TYR A N 1
ATOM 716 C CA . TYR A 1 91 ? -2.987 -2.847 -13.475 1.00 95.94 91 TYR A CA 1
ATOM 717 C C . TYR A 1 91 ? -2.312 -1.502 -13.218 1.00 95.94 91 TYR A C 1
ATOM 719 O O . TYR A 1 91 ? -2.977 -0.485 -13.020 1.00 95.94 91 TYR A O 1
ATOM 727 N N . VAL A 1 92 ? -0.979 -1.479 -13.263 1.00 92.94 92 VAL A N 1
ATOM 728 C CA . VAL A 1 92 ? -0.189 -0.246 -13.143 1.00 92.94 92 VAL A CA 1
ATOM 729 C C . VAL A 1 92 ? 0.342 0.146 -14.519 1.00 92.94 92 VAL A C 1
ATOM 731 O O . VAL A 1 92 ? 1.249 -0.488 -15.057 1.00 92.94 92 VAL A O 1
ATOM 734 N N . LEU A 1 93 ? -0.236 1.200 -15.090 1.00 92.12 93 LEU A N 1
ATOM 735 C CA . LEU A 1 93 ? 0.116 1.778 -16.381 1.00 92.12 93 LEU A CA 1
ATOM 736 C C . LEU A 1 93 ? 1.061 2.960 -16.160 1.00 92.12 93 LEU A C 1
ATOM 738 O O . LEU A 1 93 ? 0.656 4.122 -16.058 1.00 92.12 93 LEU A O 1
ATOM 742 N N . PHE A 1 94 ? 2.345 2.631 -16.064 1.00 87.12 94 PHE A N 1
ATOM 743 C CA . PHE A 1 94 ? 3.421 3.598 -15.906 1.00 87.12 94 PHE A CA 1
ATOM 744 C C . PHE A 1 94 ? 3.928 4.083 -17.270 1.00 87.12 94 PHE A C 1
ATOM 746 O O . PHE A 1 94 ? 4.371 3.287 -18.101 1.00 87.12 94 PHE A O 1
ATOM 753 N N . THR A 1 95 ? 3.902 5.398 -17.494 1.00 87.38 95 THR A N 1
ATOM 754 C CA . THR A 1 95 ? 4.448 6.032 -18.701 1.00 87.38 95 THR A CA 1
ATOM 755 C C . THR A 1 95 ? 5.968 6.127 -18.595 1.00 87.38 95 THR A C 1
ATOM 757 O O . THR A 1 95 ? 6.512 7.127 -18.128 1.00 87.38 95 THR A O 1
ATOM 760 N N . ASN A 1 96 ? 6.661 5.061 -18.999 1.00 85.44 96 ASN A N 1
ATOM 761 C CA . ASN A 1 96 ? 8.121 5.031 -19.009 1.00 85.44 96 ASN A CA 1
ATOM 762 C C . ASN A 1 96 ? 8.668 5.833 -20.211 1.00 85.44 96 ASN A C 1
ATOM 764 O O . ASN A 1 96 ? 8.365 5.462 -21.347 1.00 85.44 96 ASN A O 1
ATOM 768 N N . PRO A 1 97 ? 9.480 6.891 -20.003 1.00 85.25 97 PRO A N 1
ATOM 769 C CA . PRO A 1 97 ? 10.006 7.726 -21.089 1.00 85.25 97 PRO A CA 1
ATOM 770 C C . PRO A 1 97 ? 11.032 7.014 -21.984 1.00 85.25 97 PRO A C 1
ATOM 772 O O . PRO A 1 97 ? 11.401 7.541 -23.031 1.00 85.25 97 PRO A O 1
ATOM 775 N N . CYS A 1 98 ? 11.507 5.823 -21.609 1.00 85.69 98 CYS A N 1
ATOM 776 C CA . CYS A 1 98 ? 12.366 5.013 -22.465 1.00 85.69 98 CYS A CA 1
ATOM 777 C C . CYS A 1 98 ? 12.080 3.512 -22.302 1.00 85.69 98 CYS A C 1
ATOM 779 O O . CYS A 1 98 ? 11.428 3.070 -21.361 1.00 85.69 98 CYS A O 1
ATOM 781 N N . ARG A 1 99 ? 12.553 2.696 -23.248 1.00 84.88 99 ARG A N 1
ATOM 782 C CA . ARG A 1 99 ? 12.350 1.235 -23.223 1.00 84.88 99 ARG A CA 1
ATOM 783 C C . ARG A 1 99 ? 13.301 0.516 -22.260 1.00 84.88 99 ARG A C 1
ATOM 785 O O . ARG A 1 99 ? 12.985 -0.575 -21.789 1.00 84.88 99 ARG A O 1
ATOM 792 N N . TYR A 1 100 ? 14.474 1.091 -22.024 1.00 83.25 100 TYR A N 1
ATOM 793 C CA . TYR A 1 100 ? 15.547 0.450 -21.272 1.00 83.25 100 TYR A CA 1
ATOM 794 C C . TYR A 1 100 ? 15.434 0.749 -19.784 1.00 83.25 100 TYR A C 1
ATOM 796 O O . TYR A 1 100 ? 14.794 1.707 -19.371 1.00 83.25 100 TYR A O 1
ATOM 804 N N . TYR A 1 101 ? 16.039 -0.100 -18.965 1.00 80.25 101 TYR A N 1
ATOM 805 C CA . TYR A 1 101 ? 16.102 0.127 -17.534 1.00 80.25 101 TYR A CA 1
ATOM 806 C C . TYR A 1 101 ? 17.181 1.178 -17.213 1.00 80.25 101 TYR A C 1
ATOM 808 O O . TYR A 1 101 ? 18.321 1.014 -17.636 1.00 80.25 101 TYR A O 1
ATOM 816 N N . TRP A 1 102 ? 16.828 2.236 -16.475 1.00 79.44 102 TRP A N 1
ATOM 817 C CA . TRP A 1 102 ? 17.705 3.393 -16.207 1.00 79.44 102 TRP A CA 1
ATOM 818 C C . TRP A 1 102 ? 17.755 3.828 -14.732 1.00 79.44 102 TRP A C 1
ATOM 820 O O . TRP A 1 102 ? 18.423 4.801 -14.403 1.00 79.44 102 TRP A O 1
ATOM 830 N N . GLY A 1 103 ? 17.037 3.133 -13.842 1.00 74.81 103 GLY A N 1
ATOM 831 C CA . GLY A 1 103 ? 16.847 3.569 -12.451 1.00 74.81 103 GLY A CA 1
ATOM 832 C C . GLY A 1 103 ? 17.964 3.178 -11.479 1.00 74.81 103 GLY A C 1
ATOM 833 O O . GLY A 1 103 ? 18.137 3.842 -10.463 1.00 74.81 103 GLY A O 1
ATOM 834 N N . ASP A 1 104 ? 18.730 2.130 -11.794 1.00 67.69 104 ASP A N 1
ATOM 835 C CA . ASP A 1 104 ? 19.763 1.580 -10.917 1.00 67.69 104 ASP A CA 1
ATOM 836 C C . ASP A 1 104 ? 21.106 1.510 -11.655 1.00 67.69 104 ASP A C 1
ATOM 838 O O . ASP A 1 104 ? 21.346 0.599 -12.447 1.00 67.69 104 ASP A O 1
ATOM 842 N N . ILE A 1 105 ? 22.029 2.410 -11.313 1.00 58.03 105 ILE A N 1
ATOM 843 C CA . ILE A 1 105 ? 23.446 2.035 -11.251 1.00 58.03 105 ILE A CA 1
ATOM 844 C C . ILE A 1 105 ? 23.594 1.299 -9.908 1.00 58.03 105 ILE A C 1
ATOM 846 O O . ILE A 1 105 ? 23.822 1.923 -8.875 1.00 58.03 105 ILE A O 1
ATOM 850 N N . LYS A 1 106 ? 23.338 -0.015 -9.884 1.00 55.62 106 LYS A N 1
ATOM 851 C CA . LYS A 1 106 ? 23.460 -0.866 -8.681 1.00 55.62 106 LYS A CA 1
ATOM 852 C C . LYS A 1 106 ? 24.403 -2.043 -8.909 1.00 55.62 106 LYS A C 1
ATOM 854 O O . LYS A 1 106 ? 24.729 -2.382 -10.042 1.00 55.62 106 LYS A O 1
ATOM 859 N N . ASP A 1 107 ? 24.794 -2.661 -7.795 1.00 61.50 107 ASP A N 1
ATOM 860 C CA . ASP A 1 107 ? 25.640 -3.852 -7.685 1.00 61.50 107 ASP A CA 1
ATOM 861 C C . ASP A 1 107 ? 25.299 -4.941 -8.741 1.00 61.50 107 ASP A C 1
ATOM 863 O O . ASP A 1 107 ? 24.130 -5.349 -8.850 1.00 61.50 107 ASP A O 1
ATOM 867 N N . PRO A 1 108 ? 26.300 -5.451 -9.494 1.00 71.62 108 PRO A N 1
ATOM 868 C CA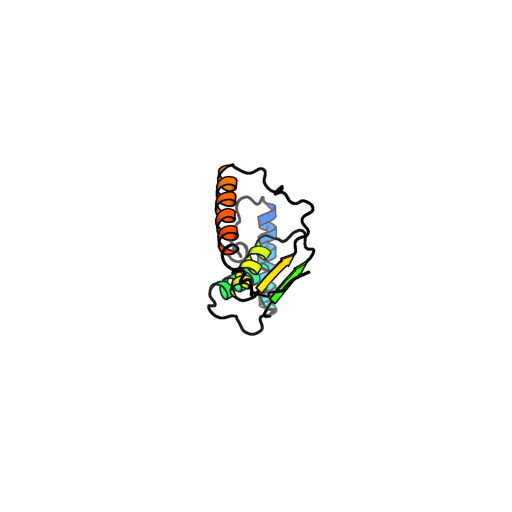 . PRO A 1 108 ? 26.152 -6.530 -10.476 1.00 71.62 108 PRO A CA 1
ATOM 869 C C . PRO A 1 108 ? 25.339 -7.749 -10.002 1.00 71.62 108 PRO A C 1
ATOM 871 O O . PRO A 1 108 ? 24.627 -8.366 -10.803 1.00 71.62 108 PRO A O 1
ATOM 874 N N . ALA A 1 109 ? 25.386 -8.093 -8.710 1.00 73.31 109 ALA A N 1
ATOM 875 C CA . ALA A 1 109 ? 24.665 -9.240 -8.153 1.00 73.31 109 ALA A CA 1
ATOM 876 C C . ALA A 1 109 ? 23.132 -9.073 -8.207 1.00 73.31 109 ALA A C 1
ATOM 878 O O . ALA A 1 109 ? 22.393 -10.026 -8.488 1.00 73.31 109 ALA A O 1
ATOM 879 N N . PHE A 1 110 ? 22.630 -7.853 -7.989 1.00 73.50 110 PHE A N 1
ATOM 880 C CA . PHE A 1 110 ? 21.202 -7.548 -8.105 1.00 73.50 110 PHE A CA 1
ATOM 881 C C . PHE A 1 110 ? 20.740 -7.614 -9.567 1.00 73.50 110 PHE A C 1
ATOM 883 O O . PHE A 1 110 ? 19.679 -8.180 -9.860 1.00 73.50 110 PHE A O 1
ATOM 890 N N . LEU A 1 111 ? 21.579 -7.124 -10.490 1.00 72.88 111 LEU A N 1
ATOM 891 C CA . LEU A 1 111 ? 21.344 -7.192 -11.934 1.00 72.88 111 LEU A CA 1
ATOM 892 C C . LEU A 1 111 ? 21.197 -8.648 -12.410 1.00 72.88 111 LEU A C 1
ATOM 894 O O . LEU A 1 111 ? 20.243 -8.986 -13.118 1.00 72.88 111 LEU A O 1
ATOM 898 N N . ALA A 1 112 ? 22.082 -9.540 -11.953 1.00 75.31 112 ALA A N 1
ATOM 899 C CA . ALA A 1 112 ? 22.027 -10.967 -12.272 1.00 75.31 112 ALA A CA 1
ATOM 900 C C . ALA A 1 112 ? 20.717 -11.626 -11.791 1.00 75.31 112 ALA A C 1
ATOM 902 O O . ALA A 1 112 ? 20.088 -12.400 -12.526 1.00 75.31 112 ALA A O 1
ATOM 903 N N . LYS A 1 113 ? 20.244 -11.272 -10.586 1.00 75.75 113 LYS A N 1
ATOM 904 C CA . LYS A 1 113 ? 18.964 -11.760 -10.045 1.00 75.75 113 LYS A CA 1
ATOM 905 C C . LYS A 1 113 ? 17.777 -11.281 -10.886 1.00 75.75 113 LYS A C 1
ATOM 907 O O . LYS A 1 113 ? 16.874 -12.078 -11.155 1.00 75.75 113 LYS A O 1
ATOM 912 N N . LEU A 1 114 ? 17.782 -10.027 -11.342 1.00 73.56 114 LEU A N 1
ATOM 913 C CA . LEU A 1 114 ? 16.727 -9.473 -12.198 1.00 73.56 114 LEU A CA 1
ATOM 914 C C . LEU A 1 114 ? 16.657 -10.191 -13.558 1.00 73.56 114 LEU A C 1
ATOM 916 O O . LEU A 1 114 ? 15.585 -10.653 -13.957 1.00 73.56 114 LEU A O 1
ATOM 920 N N . LEU A 1 115 ? 17.803 -10.383 -14.220 1.00 72.69 115 LEU A N 1
ATOM 921 C CA . LEU A 1 115 ? 17.899 -11.081 -15.510 1.00 72.69 115 LEU A CA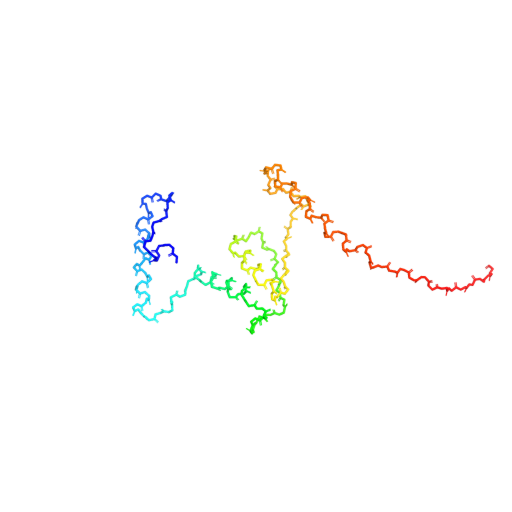 1
ATOM 922 C C . LEU A 1 115 ? 17.441 -12.548 -15.431 1.00 72.69 115 LEU A C 1
ATOM 924 O O . LEU A 1 115 ? 16.845 -13.076 -16.372 1.00 72.69 115 LEU A O 1
ATOM 928 N N . SER A 1 116 ? 17.663 -13.217 -14.295 1.00 72.06 116 SER A N 1
ATOM 929 C CA . SER A 1 116 ? 17.191 -14.595 -14.087 1.00 72.06 116 SER A CA 1
ATOM 930 C C . SER A 1 116 ? 15.658 -14.706 -14.010 1.00 72.06 116 SER A C 1
ATOM 932 O O . SER A 1 116 ? 15.083 -15.717 -14.424 1.00 72.06 116 SER A O 1
ATOM 934 N N . ARG A 1 117 ? 14.970 -13.659 -13.524 1.00 64.00 117 ARG A N 1
ATOM 935 C CA . ARG A 1 117 ? 13.505 -13.627 -13.381 1.00 64.00 117 ARG A CA 1
ATOM 936 C C . ARG A 1 117 ? 12.792 -13.440 -14.724 1.00 64.00 117 ARG A C 1
ATOM 938 O O . ARG A 1 117 ? 11.789 -14.116 -14.953 1.00 64.00 117 ARG A O 1
ATOM 945 N N . GLN A 1 118 ? 13.328 -12.613 -15.628 1.00 56.62 118 GLN A N 1
ATOM 946 C CA . GLN A 1 118 ? 12.730 -12.363 -16.952 1.00 56.62 118 GLN A CA 1
ATOM 947 C C . GLN A 1 118 ? 12.639 -13.625 -17.826 1.00 56.62 118 GLN A C 1
ATOM 949 O O . GLN A 1 118 ? 11.648 -13.822 -18.533 1.00 56.62 118 GLN A O 1
ATOM 954 N N . ARG A 1 119 ? 13.608 -14.546 -17.718 1.00 53.22 119 ARG A N 1
ATOM 955 C CA . ARG A 1 119 ? 13.610 -15.804 -18.492 1.00 53.22 119 ARG A CA 1
ATOM 956 C C . ARG A 1 119 ? 12.422 -16.726 -18.196 1.00 53.22 119 ARG A C 1
ATOM 958 O O . ARG A 1 119 ? 12.058 -17.531 -19.051 1.00 53.22 119 ARG A O 1
ATOM 965 N N . ARG A 1 120 ? 11.800 -16.624 -17.014 1.00 51.78 120 ARG A N 1
ATOM 966 C CA . ARG A 1 120 ? 10.668 -17.491 -16.636 1.00 51.78 120 ARG A CA 1
ATOM 967 C C . ARG A 1 120 ? 9.328 -17.025 -17.207 1.00 51.78 120 ARG A C 1
ATOM 969 O O . ARG A 1 120 ? 8.489 -17.872 -17.492 1.00 51.78 120 ARG A O 1
ATOM 976 N N . HIS A 1 121 ? 9.146 -15.723 -17.437 1.00 49.00 121 HIS A N 1
ATOM 977 C CA . HIS A 1 121 ? 7.888 -15.193 -17.975 1.00 49.00 121 HIS A CA 1
ATOM 978 C C . HIS A 1 121 ? 7.754 -15.390 -19.492 1.00 49.00 121 HIS A C 1
ATOM 980 O O . HIS A 1 121 ? 6.686 -15.787 -19.950 1.00 49.00 121 HIS A O 1
ATOM 986 N N . HIS A 1 122 ? 8.833 -15.244 -20.273 1.00 46.12 122 HIS A N 1
ATOM 987 C CA . HIS A 1 122 ? 8.762 -15.465 -21.727 1.00 46.12 122 HIS A CA 1
ATOM 988 C C . HIS A 1 122 ? 8.516 -16.928 -22.127 1.00 46.12 122 HIS A C 1
ATOM 990 O O . HIS A 1 122 ? 7.898 -17.188 -23.157 1.00 46.12 122 HIS A O 1
ATOM 996 N N . ARG A 1 123 ? 8.935 -17.904 -21.309 1.00 47.22 123 ARG A N 1
ATOM 997 C CA . ARG A 1 123 ? 8.760 -19.333 -21.629 1.00 47.22 123 ARG A CA 1
ATOM 998 C C . ARG A 1 123 ? 7.331 -19.860 -21.451 1.00 47.22 123 ARG A C 1
ATOM 1000 O O . ARG A 1 123 ? 7.035 -20.922 -21.987 1.00 47.22 123 ARG A O 1
ATOM 1007 N N . ARG A 1 124 ? 6.437 -19.144 -20.754 1.00 44.69 124 ARG A N 1
ATOM 1008 C CA . ARG A 1 124 ? 5.026 -19.557 -20.598 1.00 44.69 124 ARG A CA 1
ATOM 1009 C C . ARG A 1 124 ? 4.094 -19.054 -21.711 1.00 44.69 124 ARG A C 1
ATOM 1011 O O . ARG A 1 124 ? 3.034 -19.636 -21.883 1.00 44.69 124 ARG A O 1
ATOM 1018 N N . GLY A 1 125 ? 4.495 -18.047 -22.496 1.00 40.84 125 GLY A N 1
ATOM 1019 C CA . GLY A 1 125 ? 3.683 -17.493 -23.594 1.00 40.84 125 GLY A CA 1
ATOM 1020 C C . GLY A 1 125 ? 3.889 -18.141 -24.971 1.00 40.84 125 GLY A C 1
ATOM 1021 O O . GLY A 1 125 ? 3.124 -17.870 -25.885 1.00 40.84 125 GLY A O 1
ATOM 1022 N N . ALA A 1 126 ? 4.900 -19.000 -25.142 1.00 41.53 126 ALA A N 1
ATOM 1023 C CA . ALA A 1 126 ? 5.287 -19.535 -26.456 1.00 41.53 126 ALA A CA 1
ATOM 1024 C C . ALA A 1 126 ? 4.715 -20.932 -26.785 1.00 41.53 126 ALA A C 1
ATOM 1026 O O . ALA A 1 126 ? 5.161 -21.553 -27.745 1.00 41.53 126 ALA A O 1
ATOM 1027 N N . ARG A 1 127 ? 3.768 -21.468 -25.995 1.00 36.97 127 ARG A N 1
ATOM 1028 C CA . ARG A 1 127 ? 3.258 -22.846 -26.178 1.00 36.97 127 ARG A CA 1
ATOM 1029 C C . ARG A 1 127 ? 1.764 -22.978 -26.492 1.00 36.97 127 ARG A C 1
ATOM 1031 O O . ARG A 1 127 ? 1.256 -24.091 -26.454 1.00 36.97 127 ARG A O 1
ATOM 1038 N N . ALA A 1 128 ? 1.073 -21.896 -26.846 1.00 42.88 128 ALA A N 1
ATOM 1039 C CA . ALA A 1 128 ? -0.340 -21.956 -27.224 1.00 42.88 128 ALA A CA 1
ATOM 1040 C C . ALA A 1 128 ? -0.648 -21.085 -28.450 1.00 42.88 128 ALA A C 1
ATOM 1042 O O . ALA A 1 128 ? -1.274 -20.041 -28.339 1.00 42.88 128 ALA A O 1
ATOM 1043 N N . THR A 1 129 ? -0.224 -21.546 -29.624 1.00 33.22 129 THR A N 1
ATOM 1044 C CA . THR A 1 129 ? -0.896 -21.253 -30.899 1.00 33.22 129 THR A CA 1
ATOM 1045 C C . THR A 1 129 ? -0.668 -22.438 -31.831 1.00 33.22 129 THR A C 1
ATOM 1047 O O . THR A 1 129 ? 0.272 -22.488 -32.620 1.00 33.22 129 THR A O 1
ATOM 1050 N N . SER A 1 130 ? -1.524 -23.450 -31.698 1.00 32.72 130 SER A N 1
ATOM 1051 C CA . SER A 1 130 ? -1.701 -24.485 -32.713 1.00 32.72 130 SER A CA 1
ATOM 1052 C C . SER A 1 130 ? -2.345 -23.849 -33.944 1.00 32.72 130 SER A C 1
ATOM 1054 O O . SER A 1 130 ? -3.532 -23.529 -33.931 1.00 32.72 130 SER A O 1
ATOM 1056 N N . VAL A 1 131 ? -1.571 -23.651 -35.007 1.00 34.44 131 VAL A N 1
ATOM 1057 C CA . VAL A 1 131 ? -2.125 -23.311 -36.320 1.00 34.44 131 VAL A CA 1
ATOM 1058 C C . VAL A 1 131 ? -2.621 -24.608 -36.959 1.00 34.44 131 VAL A C 1
ATOM 1060 O O . VAL A 1 131 ? -1.835 -25.378 -37.504 1.00 34.44 131 VAL A O 1
ATOM 1063 N N . SER A 1 132 ? -3.926 -24.867 -36.883 1.00 35.38 132 SER A N 1
ATOM 1064 C CA . SER A 1 132 ? -4.601 -25.830 -37.753 1.00 35.38 132 SER A CA 1
ATOM 1065 C C . SER A 1 132 ? -4.881 -25.150 -39.098 1.00 35.38 132 SER A C 1
ATOM 1067 O O . SER A 1 132 ? -5.709 -24.249 -39.203 1.00 35.38 132 SER A O 1
ATOM 1069 N N . ARG A 1 133 ? -4.165 -25.553 -40.154 1.00 34.38 133 ARG A N 1
ATOM 1070 C CA . ARG A 1 133 ? -4.517 -25.170 -41.530 1.00 34.38 133 ARG A CA 1
ATOM 1071 C C . ARG A 1 133 ? -5.580 -26.130 -42.058 1.00 34.38 133 ARG A C 1
ATOM 1073 O O . ARG A 1 133 ? -5.299 -27.302 -42.295 1.00 34.38 133 ARG A O 1
ATOM 1080 N N . HIS A 1 134 ? -6.791 -25.612 -42.244 1.00 32.12 134 HIS A N 1
ATOM 1081 C CA . HIS A 1 134 ? -7.849 -26.258 -43.014 1.00 32.12 134 HIS A CA 1
ATOM 1082 C C . HIS A 1 134 ? -7.473 -26.299 -44.504 1.00 32.12 134 HIS A C 1
ATOM 1084 O O . HIS A 1 134 ? -7.008 -25.309 -45.068 1.00 32.12 134 HIS A O 1
ATOM 1090 N N . ARG A 1 135 ? -7.688 -27.464 -45.129 1.00 36.09 135 ARG A N 1
ATOM 1091 C CA . ARG A 1 135 ? -7.677 -27.671 -46.583 1.00 36.09 135 ARG A CA 1
ATOM 1092 C C . ARG A 1 135 ? -8.761 -26.813 -47.243 1.00 36.09 135 ARG A C 1
ATOM 1094 O O . ARG A 1 135 ? -9.916 -26.896 -46.839 1.00 36.09 135 ARG A O 1
ATOM 1101 N N . ALA A 1 136 ? -8.407 -26.124 -48.321 1.00 33.28 136 ALA A N 1
ATOM 1102 C CA . ALA A 1 136 ? -9.335 -25.760 -49.385 1.00 33.28 136 ALA A CA 1
ATOM 1103 C C . ALA A 1 136 ? -8.601 -25.921 -50.721 1.00 33.28 136 ALA A C 1
ATOM 1105 O O . ALA A 1 136 ? -7.504 -25.393 -50.898 1.00 33.28 136 ALA A O 1
ATOM 1106 N N . GLY A 1 137 ? -9.172 -26.743 -51.598 1.00 29.77 137 GLY A N 1
ATOM 1107 C CA . GLY A 1 137 ? -8.685 -26.968 -52.950 1.00 29.77 137 GLY A CA 1
ATOM 1108 C C . GLY A 1 137 ? -9.316 -26.002 -53.948 1.00 29.77 137 GLY A C 1
ATOM 1109 O O . GLY A 1 137 ? -10.429 -25.532 -53.741 1.00 29.77 137 GLY A O 1
ATOM 1110 N N . ALA A 1 138 ? -8.576 -25.760 -55.022 1.00 30.61 138 ALA A N 1
ATOM 1111 C CA . ALA A 1 138 ? -8.993 -25.352 -56.364 1.00 30.61 138 ALA A CA 1
ATOM 1112 C C . ALA A 1 138 ? -7.678 -25.371 -57.174 1.00 30.61 138 ALA A C 1
ATOM 1114 O O . ALA A 1 138 ? -6.679 -24.834 -56.711 1.00 30.61 138 ALA A O 1
ATOM 1115 N N . GLY A 1 139 ? -7.508 -26.115 -58.264 1.00 27.28 139 GLY A N 1
ATOM 1116 C CA . GLY A 1 139 ? -8.442 -26.269 -59.371 1.00 27.28 139 GLY A CA 1
ATOM 1117 C C . GLY A 1 139 ? -8.150 -25.168 -60.390 1.00 27.28 139 GLY A C 1
ATOM 1118 O O . GLY A 1 139 ? -8.666 -24.076 -60.209 1.00 27.28 139 GLY A O 1
ATOM 1119 N N . VAL A 1 140 ? -7.254 -25.484 -61.343 1.00 31.02 140 VAL A N 1
ATOM 1120 C CA . VAL A 1 140 ? -7.154 -25.083 -62.775 1.00 31.02 140 VAL A CA 1
ATOM 1121 C C . VAL A 1 140 ? -8.020 -23.867 -63.180 1.00 31.02 140 VAL A C 1
ATOM 1123 O O . VAL A 1 140 ? -9.209 -23.865 -62.893 1.00 31.02 140 VAL A O 1
ATOM 1126 N N . VAL A 1 141 ? -7.564 -22.819 -63.872 1.00 35.25 141 VAL A N 1
ATOM 1127 C CA . VAL A 1 141 ? -6.587 -22.623 -64.963 1.00 35.25 141 VAL A CA 1
ATOM 1128 C C . VAL A 1 141 ? -5.988 -21.225 -64.797 1.00 35.25 141 VAL A C 1
ATOM 1130 O O . VAL A 1 141 ? -6.754 -20.326 -64.383 1.00 35.25 141 VAL A O 1
#

Organism: Klebsiella pneumoniae (NCBI:txid573)

Mean predicted aligned error: 13.07 Å

Secondary structure (DSSP, 8-state):
-TTTTT---TT--THHHHHHHHHHHHHHHHHHTT-----HHHHHHHHHHHHHH-SSPPTT--SEEEEES-----HHHHHHHHHHTTTSEEEEE---SSSS--S----HHHHHHHHHHHHHHHTTSSS--------------

pLDDT: mean 78.69, std 20.15, range [27.28, 96.88]

Nearest PDB structures (foldseek):
  7mr2-assembly1_C  TM=9.248E-01  e=1.192E-13  Escherichia coli K-12
  8b1u-assembly1_C  TM=9.496E-01  e=1.516E-12  Escherichia coli
  7mr4-assembly1_C  TM=9.197E-01  e=3.170E-13  Escherichia coli K-12
  7mr1-assembly1_C  TM=9.236E-01  e=3.106E-12  Escherichia coli K-12
  1w36-assembly2_F  TM=8.444E-01  e=2.503E-11  Escherichia coli

Foldseek 3Di:
DCLCVVHDDPPDDDVSVVVSVVVNVVLVVCVVVVHDSDDPVVVLVVLLVVLQPDPAADPPDDQEDEAADDQDDDPSVVSNLVSVVSHHHYHYHHPDPDDDDDDDPDDPVVVVVVVVVVVVVVVVPPPDDDDDDDDDDDDDD

Sequence (141 aa):
MRWEAGQRVEGLGDASSGRRRWWQALVSYTAELGQPQWHRANLYQRFISTLEKADEPPAGLPSRVFICGISALPPVYLQALQALGKHVDVYVLFTNPCRYYWGDIKDPAFLAKLLSRQRRHHRRGARATSVSRHRAGAGVV

Radius of gyration: 25.51 Å; Cα contacts (8 Å, |Δi|>4): 79; chains: 1; bounding box: 43×46×90 Å

InterPro domains:
  IPR027417 P-loop containing nucleoside triphosphate hydrolase [SSF52540] (2-127)
  IPR061297 RecBCD enzyme subunit RecC, N-terminal domain [PF04257] (2-123)

Solvent-accessible surface area (backbone atoms only — not comparable to full-atom values): 9227 Å² total; per-residue (Å²): 107,59,47,73,74,70,44,83,66,86,96,56,64,78,71,47,63,56,55,38,54,53,51,41,52,51,54,53,51,41,50,75,70,69,46,80,92,78,44,73,73,63,47,51,55,50,51,30,53,51,43,64,70,43,90,64,66,65,88,89,64,62,76,61,49,81,45,69,75,62,92,76,75,60,71,72,54,56,51,41,51,54,27,46,45,78,62,24,51,69,44,77,48,63,83,64,94,59,92,68,94,80,90,71,97,64,64,68,70,60,54,52,56,55,58,60,55,56,63,62,61,63,66,71,70,77,79,79,78,86,82,80,81,79,89,80,89,79,82,88,132